Protein AF-A0A526Q8B1-F1 (afdb_monomer_lite)

Secondary structure (DSSP, 8-state):
-HHHHHHH-TTS--EEEEE--TTHHHHHHHHHHTT-SEEEEEPTT---SS--HHHHHHS---HHHHHHHHHHHHHHTT-GGGSEEEEESS--SHHHHHHHHHTT-SEE---HHHHHHTT------GGGT--TTSSS---HHHHTT----HHHHHHHHHHHHHH-

Structure (mmCIF, N/CA/C/O backbone):
data_AF-A0A526Q8B1-F1
#
_entry.id   AF-A0A526Q8B1-F1
#
loop_
_atom_site.group_PDB
_atom_site.id
_atom_site.type_symbol
_atom_site.label_atom_id
_atom_site.label_alt_id
_atom_site.label_comp_id
_atom_site.label_asym_id
_atom_site.label_entity_id
_atom_site.label_seq_id
_atom_site.pdbx_PDB_ins_code
_atom_site.Cartn_x
_atom_site.Cartn_y
_atom_site.Cartn_z
_atom_site.occupancy
_atom_site.B_iso_or_equiv
_atom_site.auth_seq_id
_atom_site.auth_comp_id
_atom_site.auth_asym_id
_atom_site.auth_atom_id
_atom_site.pdbx_PDB_model_num
ATOM 1 N N . LEU A 1 1 ? -9.417 17.539 5.052 1.00 97.44 1 LEU A N 1
ATOM 2 C CA . LEU A 1 1 ? -9.109 16.576 3.973 1.00 97.44 1 LEU A CA 1
ATOM 3 C C . LEU A 1 1 ? -10.071 15.392 3.909 1.00 97.44 1 LEU A C 1
ATOM 5 O O . LEU A 1 1 ? -10.797 15.334 2.934 1.00 97.44 1 LEU A O 1
ATOM 9 N N . ILE A 1 2 ? -10.121 14.466 4.886 1.00 98.38 2 ILE A N 1
ATOM 10 C CA . ILE A 1 2 ? -11.046 13.299 4.819 1.00 98.38 2 ILE A CA 1
ATOM 11 C C . ILE A 1 2 ? -12.494 13.754 4.586 1.00 98.38 2 ILE A C 1
ATOM 13 O O . ILE A 1 2 ? -13.167 13.253 3.692 1.00 98.38 2 ILE A O 1
ATOM 17 N N . TYR A 1 3 ? -12.942 14.756 5.347 1.00 98.38 3 TYR A N 1
ATOM 18 C CA . TYR A 1 3 ? -14.245 15.387 5.147 1.00 98.38 3 TYR A CA 1
ATOM 19 C C . TYR A 1 3 ? -14.421 15.901 3.711 1.00 98.38 3 TYR A C 1
ATOM 21 O O . TYR A 1 3 ? -15.402 15.566 3.059 1.00 98.38 3 TYR A O 1
ATOM 29 N N . ASP A 1 4 ? -13.457 16.662 3.196 1.00 98.62 4 ASP A N 1
ATOM 30 C CA . ASP A 1 4 ? -13.523 17.261 1.858 1.00 98.62 4 ASP A CA 1
ATOM 31 C C . ASP A 1 4 ? -13.627 16.190 0.763 1.00 98.62 4 ASP A C 1
ATOM 33 O O . ASP A 1 4 ? -14.481 16.292 -0.114 1.00 98.62 4 ASP A O 1
ATOM 37 N N . LEU A 1 5 ? -12.826 15.120 0.855 1.00 98.56 5 LEU A N 1
ATOM 38 C CA . LEU A 1 5 ? -12.859 13.995 -0.087 1.00 98.56 5 LEU A CA 1
ATOM 39 C C . LEU A 1 5 ? -14.234 13.320 -0.108 1.00 98.56 5 LEU A C 1
ATOM 41 O O . LEU A 1 5 ? -14.779 13.086 -1.184 1.00 98.56 5 LEU A O 1
ATOM 45 N N . LYS A 1 6 ? -14.829 13.091 1.068 1.00 98.12 6 LYS A N 1
ATOM 46 C CA . LYS A 1 6 ? -16.170 12.499 1.184 1.00 98.12 6 LYS A CA 1
ATOM 47 C C . LYS A 1 6 ? -17.288 13.427 0.713 1.00 98.12 6 LYS A C 1
ATOM 49 O O . LYS A 1 6 ? -18.331 12.948 0.289 1.00 98.12 6 LYS A O 1
ATOM 54 N N . ASN A 1 7 ? -17.091 14.744 0.764 1.00 98.12 7 ASN A N 1
ATOM 55 C CA . ASN A 1 7 ? -18.054 15.691 0.195 1.00 98.12 7 ASN A CA 1
ATOM 56 C C . ASN A 1 7 ? -17.970 15.741 -1.334 1.00 98.12 7 ASN A C 1
ATOM 58 O O . ASN A 1 7 ? -18.995 15.882 -1.994 1.00 98.12 7 ASN A O 1
ATOM 62 N N . VAL A 1 8 ? -16.766 15.613 -1.897 1.00 98.44 8 VAL A N 1
ATOM 63 C CA . VAL A 1 8 ? -16.569 15.573 -3.353 1.00 98.44 8 VAL A CA 1
ATOM 64 C C . VAL A 1 8 ? -17.052 14.247 -3.941 1.00 98.44 8 VAL A C 1
ATOM 66 O O . VAL A 1 8 ? -17.678 14.243 -4.998 1.00 98.44 8 VAL A O 1
ATOM 69 N N . ASN A 1 9 ? -16.781 13.127 -3.267 1.00 98.44 9 ASN A N 1
ATOM 70 C CA . ASN A 1 9 ? -17.232 11.806 -3.689 1.00 98.44 9 ASN A CA 1
ATOM 71 C C . ASN A 1 9 ? -17.777 10.998 -2.496 1.00 98.44 9 ASN A C 1
ATOM 73 O O . ASN A 1 9 ? -17.014 10.295 -1.832 1.00 98.44 9 ASN A O 1
ATOM 77 N N . PRO A 1 10 ? -19.097 11.055 -2.242 1.00 97.25 10 PRO A N 1
ATOM 78 C CA . PRO A 1 10 ? -19.720 10.361 -1.112 1.00 97.25 10 PRO A CA 1
ATOM 79 C C . PRO A 1 10 ? -19.703 8.832 -1.199 1.00 97.25 10 PRO A C 1
ATOM 81 O O . PRO A 1 10 ? -19.937 8.174 -0.191 1.00 97.25 10 PRO A O 1
ATOM 84 N N . ALA A 1 11 ? -19.476 8.267 -2.388 1.00 98.19 11 ALA A N 1
ATOM 85 C CA . ALA A 1 11 ? -19.453 6.821 -2.603 1.00 98.19 11 ALA A CA 1
ATOM 86 C C . ALA A 1 11 ? -18.050 6.210 -2.445 1.00 98.19 11 ALA A C 1
ATOM 88 O O . ALA A 1 11 ? -17.919 4.992 -2.505 1.00 98.19 11 ALA A O 1
ATOM 89 N N . ALA A 1 12 ? -17.007 7.035 -2.304 1.00 98.00 12 ALA A N 1
ATOM 90 C CA . ALA A 1 12 ? -15.634 6.563 -2.190 1.00 98.00 12 ALA A CA 1
ATOM 91 C C . ALA A 1 12 ? -15.203 6.385 -0.733 1.00 98.00 12 ALA A C 1
ATOM 93 O O . ALA A 1 12 ? -15.378 7.284 0.096 1.00 98.00 12 ALA A O 1
ATOM 94 N N . ASP A 1 13 ? -14.529 5.268 -0.477 1.00 97.62 13 ASP A N 1
ATOM 95 C CA . ASP A 1 13 ? -13.781 5.057 0.754 1.00 97.62 13 ASP A CA 1
ATOM 96 C C . ASP A 1 13 ? -12.517 5.923 0.780 1.00 97.62 13 ASP A C 1
ATOM 98 O O . ASP A 1 13 ? -11.840 6.131 -0.234 1.00 97.62 13 ASP A O 1
ATOM 102 N N . VAL A 1 14 ? -12.169 6.420 1.966 1.00 98.50 14 VAL A N 1
ATOM 103 C CA . VAL A 1 14 ? -10.944 7.189 2.191 1.00 98.50 14 VAL A CA 1
ATOM 104 C C . VAL A 1 14 ? -9.942 6.343 2.966 1.00 98.50 14 VAL A C 1
ATOM 106 O O . VAL A 1 14 ? -10.094 6.118 4.169 1.00 98.50 14 VAL A O 1
ATOM 109 N N . SER A 1 15 ? -8.884 5.930 2.266 1.00 98.44 15 SER A N 1
ATOM 110 C CA . SER A 1 15 ? -7.719 5.267 2.852 1.00 98.44 15 SER A CA 1
ATOM 111 C C . SER A 1 15 ? -6.667 6.277 3.309 1.00 98.44 15 SER A C 1
ATOM 113 O O . SER A 1 15 ? -6.337 7.223 2.588 1.00 98.44 15 SER A O 1
ATOM 115 N N . VAL A 1 16 ? -6.099 6.052 4.493 1.00 98.81 16 VAL A N 1
ATOM 116 C CA . VAL A 1 16 ? -4.909 6.761 4.971 1.00 98.81 16 VAL A CA 1
ATOM 117 C C . VAL A 1 16 ? -3.744 5.783 5.042 1.00 98.81 16 VAL A C 1
ATOM 119 O O . VAL A 1 16 ? -3.756 4.830 5.820 1.00 98.81 16 VAL A O 1
ATOM 122 N N . LYS A 1 17 ? -2.715 6.043 4.234 1.00 98.75 17 LYS A N 1
ATOM 123 C CA . LYS A 1 17 ? -1.486 5.253 4.206 1.00 98.75 17 LYS A CA 1
ATOM 124 C C . LYS A 1 17 ? -0.479 5.798 5.212 1.00 98.75 17 LYS A C 1
ATOM 126 O O . LYS A 1 17 ? -0.036 6.939 5.089 1.00 98.75 17 LYS A O 1
ATOM 131 N N . LEU A 1 18 ? -0.121 4.974 6.186 1.00 98.69 18 LEU A N 1
ATOM 132 C CA . LEU A 1 18 ? 0.883 5.242 7.208 1.00 98.69 18 LEU A CA 1
ATOM 133 C C . LEU A 1 18 ? 2.077 4.308 7.003 1.00 98.69 18 LEU A C 1
ATOM 135 O O . LEU A 1 18 ? 1.938 3.204 6.479 1.00 98.69 18 LEU A O 1
ATOM 139 N N . VAL A 1 19 ? 3.257 4.743 7.430 1.00 98.50 19 VAL A N 1
ATOM 140 C CA . VAL A 1 19 ? 4.444 3.884 7.488 1.00 98.50 19 VAL A CA 1
ATOM 141 C C . VAL A 1 19 ? 4.555 3.324 8.900 1.00 98.50 19 VAL A C 1
ATOM 143 O O . VAL A 1 19 ? 4.292 4.027 9.873 1.00 98.50 19 VAL A O 1
ATOM 146 N N . SER A 1 20 ? 4.919 2.050 9.000 1.00 98.38 20 SER A N 1
ATOM 147 C CA . SER A 1 20 ? 5.193 1.376 10.259 1.00 98.38 20 SER A CA 1
ATOM 148 C C . SER A 1 20 ? 6.342 2.070 10.987 1.00 98.38 20 SER A C 1
ATOM 150 O O . SER A 1 20 ? 7.449 2.197 10.459 1.00 98.38 20 SER A O 1
ATOM 152 N N . GLU A 1 21 ? 6.063 2.506 12.208 1.00 97.56 21 GLU A N 1
ATOM 153 C CA . GLU A 1 21 ? 7.007 3.065 13.168 1.00 97.56 21 GLU A CA 1
ATOM 154 C C . GLU A 1 21 ? 6.384 2.950 14.565 1.00 97.56 21 GLU A C 1
ATOM 156 O O . GLU A 1 21 ? 5.163 2.836 14.697 1.00 97.56 21 GLU A O 1
ATOM 161 N N . VAL A 1 22 ? 7.210 2.974 15.610 1.00 97.00 22 VAL A N 1
ATOM 162 C CA . VAL A 1 22 ? 6.730 2.979 16.997 1.00 97.00 22 VAL A CA 1
ATOM 163 C C . VAL A 1 22 ? 5.752 4.136 17.211 1.00 97.00 22 VAL A C 1
ATOM 165 O O . VAL A 1 22 ? 6.072 5.292 16.935 1.00 97.00 22 VAL A O 1
ATOM 168 N N . GLY A 1 23 ? 4.564 3.831 17.733 1.00 97.81 23 GLY A N 1
ATOM 169 C CA . GLY A 1 23 ? 3.515 4.820 17.991 1.00 97.81 23 GLY A CA 1
ATOM 170 C C . GLY A 1 23 ? 2.513 4.988 16.845 1.00 97.81 23 GLY A C 1
ATOM 171 O O . GLY A 1 23 ? 1.545 5.746 16.993 1.00 97.81 23 GLY A O 1
ATOM 172 N N . VAL A 1 24 ? 2.684 4.272 15.725 1.00 98.69 24 VAL A N 1
ATOM 173 C CA . VAL A 1 24 ? 1.737 4.296 14.599 1.00 98.69 24 VAL A CA 1
ATOM 174 C C . VAL A 1 24 ? 0.322 3.893 15.023 1.00 98.69 24 VAL A C 1
ATOM 176 O O . VAL A 1 24 ? -0.644 4.453 14.506 1.00 98.69 24 VAL A O 1
ATOM 179 N N . GLY A 1 25 ? 0.163 3.019 16.023 1.00 98.56 25 GLY A N 1
ATOM 180 C CA . GLY A 1 25 ? -1.155 2.620 16.516 1.00 98.56 25 GLY A CA 1
ATOM 181 C C . GLY A 1 25 ? -1.919 3.778 17.161 1.00 98.56 25 GLY A C 1
ATOM 182 O O . GLY A 1 25 ? -3.130 3.920 16.965 1.00 98.56 25 GLY A O 1
ATOM 183 N N . THR A 1 26 ? -1.212 4.672 17.859 1.00 98.69 26 THR A N 1
ATOM 184 C CA . THR A 1 26 ? -1.810 5.892 18.432 1.00 98.69 26 THR A CA 1
ATOM 185 C C . THR A 1 26 ? -2.297 6.827 17.329 1.00 98.69 26 THR A C 1
ATOM 187 O O . THR A 1 26 ? -3.413 7.353 17.398 1.00 98.69 26 THR A O 1
ATOM 190 N N . VAL A 1 27 ? -1.492 6.995 16.276 1.00 98.75 27 VAL A N 1
ATOM 191 C CA . VAL A 1 27 ? -1.871 7.781 15.094 1.00 98.75 27 VAL A CA 1
ATOM 192 C C . VAL A 1 27 ? -3.086 7.155 14.406 1.00 98.75 27 VAL A C 1
ATOM 194 O O . VAL A 1 27 ? -4.055 7.860 14.120 1.00 98.75 27 VAL A O 1
ATOM 197 N N . ALA A 1 28 ? -3.093 5.834 14.219 1.00 98.75 28 ALA A N 1
ATOM 198 C CA . ALA A 1 28 ? -4.189 5.100 13.596 1.00 98.75 28 ALA A CA 1
ATOM 199 C C . ALA A 1 28 ? -5.515 5.247 14.363 1.00 98.75 28 ALA A C 1
ATOM 201 O O . ALA A 1 28 ? -6.569 5.418 13.749 1.00 98.75 28 ALA A O 1
ATOM 202 N N . ALA A 1 29 ? -5.486 5.278 15.699 1.00 98.75 29 ALA A N 1
ATOM 203 C CA . ALA A 1 29 ? -6.678 5.571 16.496 1.00 98.75 29 ALA A CA 1
ATOM 204 C C . ALA A 1 29 ? -7.234 6.981 16.218 1.00 98.75 29 ALA A C 1
ATOM 206 O O . ALA A 1 29 ? -8.452 7.168 16.149 1.00 98.75 29 ALA A O 1
ATOM 207 N N . GLY A 1 30 ? -6.361 7.974 16.025 1.00 98.75 30 GLY A N 1
ATOM 208 C CA . GLY A 1 30 ? -6.751 9.317 15.585 1.00 98.75 30 GLY A CA 1
ATOM 209 C C . GLY A 1 30 ? -7.360 9.316 14.181 1.00 98.75 30 GLY A C 1
ATOM 210 O O . GLY A 1 30 ? -8.421 9.904 13.969 1.00 98.75 30 GLY A O 1
ATOM 211 N N . VAL A 1 31 ? -6.741 8.592 13.248 1.00 98.75 31 VAL A N 1
ATOM 212 C CA . VAL A 1 31 ? -7.227 8.422 11.869 1.00 98.75 31 VAL A CA 1
ATOM 213 C C . VAL A 1 31 ? -8.623 7.789 11.835 1.00 98.75 31 VAL A C 1
ATOM 215 O O . VAL A 1 31 ? -9.519 8.314 11.173 1.00 98.75 31 VAL A O 1
ATOM 218 N N . ALA A 1 32 ? -8.857 6.731 12.615 1.00 98.62 32 ALA A N 1
ATOM 219 C CA . ALA A 1 32 ? -10.172 6.099 12.725 1.00 98.62 32 ALA A CA 1
ATOM 220 C C . ALA A 1 32 ? -11.233 7.063 13.299 1.00 98.62 32 ALA A C 1
ATOM 222 O O . ALA A 1 32 ? -12.362 7.129 12.809 1.00 98.62 32 ALA A O 1
ATOM 223 N N . LYS A 1 33 ? -10.881 7.877 14.307 1.00 98.62 33 LYS A N 1
ATOM 224 C CA . LYS A 1 33 ? -11.778 8.923 14.845 1.00 98.62 33 LYS A CA 1
ATOM 225 C C . LYS A 1 33 ? -12.074 10.024 13.822 1.00 98.62 33 LYS A C 1
ATOM 227 O O . LYS A 1 33 ? -13.173 10.575 13.832 1.00 98.62 33 LYS A O 1
ATOM 232 N N . ALA A 1 34 ? -11.133 10.303 12.922 1.00 98.50 34 ALA A N 1
ATOM 233 C CA . ALA A 1 34 ? -11.295 11.245 11.816 1.00 98.50 34 ALA A CA 1
ATOM 234 C C . ALA A 1 34 ? -12.154 10.703 10.654 1.00 98.50 34 ALA A C 1
ATOM 236 O O . ALA A 1 34 ? -12.336 11.407 9.661 1.00 98.50 34 ALA A O 1
ATOM 237 N N . ARG A 1 35 ? -12.736 9.500 10.803 1.00 97.44 35 ARG A N 1
ATOM 238 C CA . ARG A 1 35 ? -13.644 8.844 9.845 1.00 97.44 35 ARG A CA 1
ATOM 239 C C . ARG A 1 35 ? -12.988 8.447 8.521 1.00 97.44 35 ARG A C 1
ATOM 241 O O . ARG A 1 35 ? -13.648 8.510 7.482 1.00 97.44 35 ARG A O 1
ATOM 248 N N . ALA A 1 36 ? -11.716 8.052 8.554 1.00 98.31 36 ALA A N 1
ATOM 249 C CA . ALA A 1 36 ? -11.179 7.204 7.491 1.00 98.31 36 ALA A CA 1
ATOM 250 C C . ALA A 1 36 ? -11.936 5.867 7.485 1.00 98.31 36 ALA A C 1
ATOM 252 O O . ALA A 1 36 ? -12.336 5.400 8.550 1.00 98.31 36 ALA A O 1
ATOM 253 N N . ASP A 1 37 ? -12.122 5.279 6.309 1.00 98.19 37 ASP A N 1
ATOM 254 C CA . ASP A 1 37 ? -12.765 3.962 6.149 1.00 98.19 37 ASP A CA 1
ATOM 255 C C . ASP A 1 37 ? -11.722 2.842 6.170 1.00 98.19 37 ASP A C 1
ATOM 257 O O . ASP A 1 37 ? -12.009 1.690 6.486 1.00 98.19 37 ASP A O 1
ATOM 261 N N . HIS A 1 38 ? -10.478 3.204 5.859 1.00 98.25 38 HIS A N 1
ATOM 262 C CA . HIS A 1 38 ? -9.403 2.267 5.626 1.00 98.25 38 HIS A CA 1
ATOM 263 C C . HIS A 1 38 ? -8.056 2.844 6.090 1.00 98.25 38 HIS A C 1
ATOM 265 O O . HIS A 1 38 ? -7.786 4.043 5.952 1.00 98.25 38 HIS A O 1
ATOM 271 N N . ILE A 1 39 ? -7.191 1.994 6.640 1.00 98.81 39 ILE A N 1
ATOM 272 C CA . ILE A 1 39 ? -5.828 2.349 7.046 1.00 98.81 39 ILE A CA 1
ATOM 273 C C . ILE A 1 39 ? -4.861 1.354 6.410 1.00 98.81 39 ILE A C 1
ATOM 275 O O . ILE A 1 39 ? -4.998 0.153 6.613 1.00 98.81 39 ILE A O 1
ATOM 279 N N . THR A 1 40 ? -3.857 1.845 5.684 1.00 98.75 40 THR A N 1
ATOM 280 C CA . THR A 1 40 ? -2.747 1.006 5.206 1.00 98.75 40 THR A CA 1
ATOM 281 C C . THR A 1 40 ? -1.541 1.204 6.115 1.00 98.75 40 THR A C 1
ATOM 283 O O . THR A 1 40 ? -1.113 2.343 6.302 1.00 98.75 40 THR A O 1
ATOM 286 N N . ILE A 1 41 ? -0.959 0.120 6.627 1.00 98.81 41 ILE A N 1
ATOM 287 C CA . ILE A 1 41 ? 0.338 0.132 7.311 1.00 98.81 41 ILE A CA 1
ATOM 288 C C . ILE A 1 41 ? 1.410 -0.417 6.370 1.00 98.81 41 ILE A C 1
ATOM 290 O O . ILE A 1 41 ? 1.365 -1.579 5.973 1.00 98.81 41 ILE A O 1
ATOM 294 N N . SER A 1 42 ? 2.383 0.424 6.029 1.00 98.69 42 SER A N 1
ATOM 295 C CA . SER A 1 42 ? 3.485 0.079 5.131 1.00 98.69 42 SER A CA 1
ATOM 296 C C . SER A 1 42 ? 4.773 -0.235 5.869 1.00 98.69 42 SER A C 1
ATOM 298 O O . SER A 1 42 ? 5.240 0.568 6.676 1.00 98.69 42 SER A O 1
ATOM 300 N N . GLY A 1 43 ? 5.398 -1.358 5.536 1.00 98.31 43 GLY A N 1
ATOM 301 C CA . GLY A 1 43 ? 6.744 -1.696 5.993 1.00 98.31 43 GLY A CA 1
ATOM 302 C C . GLY A 1 43 ? 7.836 -0.835 5.354 1.00 98.31 43 GLY A C 1
ATOM 303 O O . GLY A 1 43 ? 7.663 -0.257 4.276 1.00 98.31 43 GLY A O 1
ATOM 304 N N . TYR A 1 44 ? 9.002 -0.790 6.002 1.00 96.62 44 TYR A N 1
ATOM 305 C CA . TYR A 1 44 ? 10.204 -0.118 5.476 1.00 96.62 44 TYR A CA 1
ATOM 306 C C . TYR A 1 44 ? 10.740 -0.724 4.166 1.00 96.62 44 TYR A C 1
ATOM 308 O O . TYR A 1 44 ? 11.540 -0.108 3.463 1.00 96.62 44 TYR A O 1
ATOM 316 N N . ASP A 1 45 ? 10.328 -1.944 3.834 1.00 92.56 45 ASP A N 1
ATOM 317 C CA . ASP A 1 45 ? 10.793 -2.732 2.696 1.00 92.56 45 ASP A CA 1
ATOM 318 C C . ASP A 1 45 ? 9.944 -2.536 1.424 1.00 92.56 45 ASP A C 1
ATOM 320 O O . ASP A 1 45 ? 10.070 -3.280 0.441 1.00 92.56 45 ASP A O 1
ATOM 324 N N . GLY A 1 46 ? 9.106 -1.494 1.413 1.00 92.56 46 GLY A N 1
ATOM 325 C CA . GLY A 1 46 ? 8.379 -1.023 0.240 1.00 92.56 46 GLY A CA 1
ATOM 326 C C . GLY A 1 46 ? 9.284 -0.647 -0.945 1.00 92.56 46 GLY A C 1
ATOM 327 O O . GLY A 1 46 ? 10.448 -0.263 -0.811 1.00 92.56 46 GLY A O 1
ATOM 328 N N . GLY A 1 47 ? 8.736 -0.760 -2.157 1.00 94.50 47 GLY A N 1
ATOM 329 C CA . GLY A 1 47 ? 9.418 -0.347 -3.384 1.00 94.50 47 GLY A CA 1
ATOM 330 C C . GLY A 1 47 ? 9.339 1.164 -3.625 1.00 94.50 47 GLY A C 1
ATOM 331 O O . GLY A 1 47 ? 8.388 1.825 -3.225 1.00 94.50 47 GLY A O 1
ATOM 332 N N . THR A 1 48 ? 10.314 1.713 -4.350 1.00 97.06 48 THR A N 1
ATOM 333 C CA . THR A 1 48 ? 10.259 3.087 -4.875 1.00 97.06 48 THR A CA 1
ATOM 334 C C . THR A 1 48 ? 10.980 3.188 -6.214 1.00 97.06 48 THR A C 1
ATOM 336 O O . THR A 1 48 ? 11.959 2.481 -6.470 1.00 97.06 48 THR A O 1
ATOM 339 N N . GLY A 1 49 ? 10.505 4.084 -7.079 1.00 97.31 49 GLY A N 1
ATOM 340 C CA . GLY A 1 49 ? 11.198 4.441 -8.315 1.00 97.31 49 GLY A CA 1
ATOM 341 C C . GLY A 1 49 ? 12.434 5.311 -8.067 1.00 97.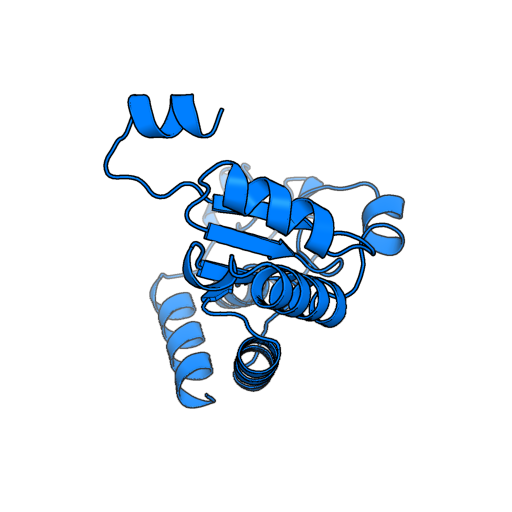31 49 GLY A C 1
ATOM 342 O O . GLY A 1 49 ? 13.423 5.173 -8.785 1.00 97.31 49 GLY A O 1
ATOM 343 N N . ALA A 1 50 ? 12.395 6.167 -7.041 1.00 97.50 50 ALA A N 1
ATOM 344 C CA . ALA A 1 50 ? 13.456 7.104 -6.689 1.00 97.50 50 ALA A CA 1
ATOM 345 C C . ALA A 1 50 ? 13.356 7.488 -5.205 1.00 97.50 50 ALA A C 1
ATOM 347 O O . ALA A 1 50 ? 12.303 7.909 -4.737 1.00 97.50 50 ALA A O 1
ATOM 348 N N . SER A 1 51 ? 14.452 7.353 -4.465 1.00 96.56 51 SER A N 1
ATOM 349 C CA . SER A 1 51 ? 14.554 7.783 -3.068 1.00 96.56 51 SER A CA 1
ATOM 350 C C . SER A 1 51 ? 16.026 7.943 -2.696 1.00 96.56 51 SER A C 1
ATOM 352 O O . SER A 1 51 ? 16.859 7.204 -3.235 1.00 96.56 51 SER A O 1
ATOM 354 N N . PRO A 1 52 ? 16.370 8.839 -1.755 1.00 96.94 52 PRO A N 1
ATOM 355 C CA . PRO A 1 52 ? 17.673 8.816 -1.111 1.00 96.94 52 PRO A CA 1
ATOM 356 C C . PRO A 1 52 ? 17.980 7.427 -0.545 1.00 96.94 52 PRO A C 1
ATOM 358 O O . PRO A 1 52 ? 17.110 6.763 0.031 1.00 96.94 52 PRO A O 1
ATOM 361 N N . LEU A 1 53 ? 19.234 6.995 -0.696 1.00 95.44 53 LEU A N 1
ATOM 362 C CA . LEU A 1 53 ? 19.685 5.699 -0.188 1.00 95.44 53 LEU A CA 1
ATOM 363 C C . LEU A 1 53 ? 19.586 5.627 1.339 1.00 95.44 53 LEU A C 1
ATOM 365 O O . LEU A 1 53 ? 19.285 4.570 1.879 1.00 95.44 53 LEU A O 1
ATOM 369 N N . THR A 1 54 ? 19.796 6.751 2.023 1.00 96.69 54 THR A N 1
ATOM 370 C CA . THR A 1 54 ? 19.679 6.843 3.480 1.00 96.69 54 THR A CA 1
ATOM 371 C C . THR A 1 54 ? 18.265 6.510 3.944 1.00 96.69 54 THR A C 1
ATOM 373 O O . THR A 1 54 ? 18.104 5.645 4.795 1.00 96.69 54 THR A O 1
ATOM 376 N N . SER A 1 55 ? 17.238 7.102 3.330 1.00 96.44 55 SER A N 1
ATOM 377 C CA . SER A 1 55 ? 15.837 6.794 3.643 1.00 96.44 55 SER A CA 1
ATOM 378 C C . SER A 1 55 ? 15.510 5.323 3.385 1.00 96.44 55 SER A C 1
ATOM 380 O O . SER A 1 55 ? 14.917 4.673 4.235 1.00 96.44 55 SER A O 1
ATOM 382 N N . LEU A 1 56 ? 15.983 4.763 2.265 1.00 93.31 56 LEU A N 1
ATOM 383 C CA . LEU A 1 56 ? 15.779 3.346 1.929 1.00 93.31 56 LEU A CA 1
ATOM 384 C C . LEU A 1 56 ? 16.410 2.363 2.921 1.00 93.31 56 LEU A C 1
ATOM 386 O O . LEU A 1 56 ? 16.030 1.195 2.947 1.00 93.31 56 LEU A O 1
ATOM 390 N N . LYS A 1 57 ? 17.444 2.788 3.646 1.00 94.19 57 LYS A N 1
ATOM 391 C CA . LYS A 1 57 ? 18.218 1.921 4.540 1.00 94.19 57 LYS A CA 1
ATOM 392 C C . LYS A 1 57 ? 17.940 2.169 6.015 1.00 94.19 57 LYS A C 1
ATOM 394 O O . LYS A 1 57 ? 18.271 1.301 6.818 1.00 94.19 57 LYS A O 1
ATOM 399 N N . HIS A 1 58 ? 17.382 3.327 6.365 1.00 95.88 58 HIS A N 1
ATOM 400 C CA . HIS A 1 58 ? 17.351 3.801 7.748 1.00 95.88 58 HIS A CA 1
ATOM 401 C C . HIS A 1 58 ? 16.021 4.431 8.181 1.00 95.88 58 HIS A C 1
ATOM 403 O O . HIS A 1 58 ? 15.940 4.878 9.320 1.00 95.88 58 HIS A O 1
ATOM 409 N N . ALA A 1 59 ? 15.002 4.501 7.319 1.00 96.62 59 ALA A N 1
ATOM 410 C CA . ALA A 1 59 ? 13.686 5.024 7.689 1.00 96.62 59 ALA A CA 1
ATOM 411 C C . ALA A 1 59 ? 12.615 3.926 7.665 1.00 96.62 59 ALA A C 1
ATOM 413 O O . ALA A 1 59 ? 12.596 3.092 6.760 1.00 96.62 59 ALA A O 1
ATOM 414 N N . GLY A 1 60 ? 11.697 3.984 8.632 1.00 96.31 60 GLY A N 1
ATOM 415 C CA . GLY A 1 60 ? 10.605 3.026 8.798 1.00 96.31 60 GLY A CA 1
ATOM 416 C C . GLY A 1 60 ? 10.982 1.791 9.619 1.00 96.31 60 GLY A C 1
ATOM 417 O O . GLY A 1 60 ? 12.147 1.530 9.914 1.00 96.31 60 GLY A O 1
ATOM 418 N N . SER A 1 61 ? 9.958 1.029 9.994 1.00 97.75 61 SER A N 1
ATOM 419 C CA . SER A 1 61 ? 10.046 -0.224 10.748 1.00 97.75 61 SER A CA 1
ATOM 420 C C . SER A 1 61 ? 9.380 -1.383 9.990 1.00 97.75 61 SER A C 1
ATOM 422 O O . SER A 1 61 ? 8.620 -1.148 9.045 1.00 97.75 61 SER A O 1
ATOM 424 N N . PRO A 1 62 ? 9.675 -2.648 10.350 1.00 98.25 62 PRO A N 1
ATOM 425 C CA . PRO A 1 62 ? 8.963 -3.821 9.835 1.00 98.25 62 PRO A CA 1
ATOM 426 C C . PRO A 1 62 ? 7.444 -3.665 9.939 1.00 98.25 62 PRO A C 1
ATOM 428 O O . PRO A 1 62 ? 6.940 -3.144 10.940 1.00 98.25 62 PRO A O 1
ATOM 431 N N . TRP A 1 63 ? 6.706 -4.089 8.912 1.00 98.31 63 TRP A N 1
ATOM 432 C CA . TRP A 1 63 ? 5.248 -3.958 8.900 1.00 98.31 63 TRP A CA 1
ATOM 433 C C . TRP A 1 63 ? 4.596 -4.814 9.985 1.00 98.31 63 TRP A C 1
ATOM 435 O O . TRP A 1 63 ? 3.570 -4.411 10.516 1.00 98.31 63 TRP A O 1
ATOM 445 N N . GLU A 1 64 ? 5.208 -5.933 10.378 1.00 98.62 64 GLU A N 1
ATOM 446 C CA . GLU A 1 64 ? 4.699 -6.849 11.399 1.00 98.62 64 GLU A CA 1
ATOM 447 C C . GLU A 1 64 ? 4.473 -6.125 12.731 1.00 98.62 64 GLU A C 1
ATOM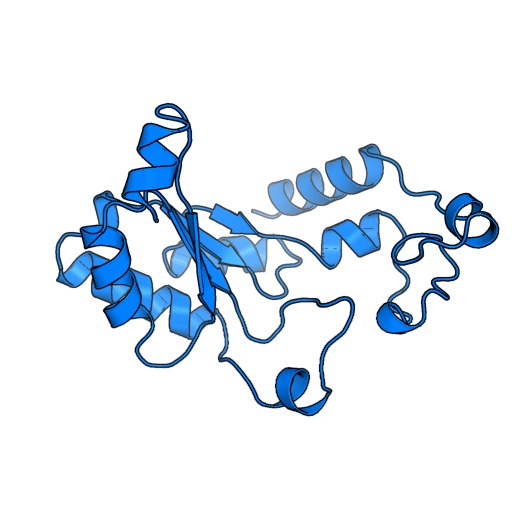 449 O O . GLU A 1 64 ? 3.448 -6.316 13.383 1.00 98.62 64 GLU A O 1
ATOM 454 N N . MET A 1 65 ? 5.409 -5.246 13.110 1.00 98.31 65 MET A N 1
ATOM 455 C CA . MET A 1 65 ? 5.319 -4.473 14.350 1.00 98.31 65 MET A CA 1
ATOM 456 C C . MET A 1 65 ? 4.240 -3.395 14.260 1.00 98.31 65 MET A C 1
ATOM 458 O O . MET A 1 65 ? 3.373 -3.326 15.128 1.00 98.31 65 MET A O 1
ATOM 462 N N . GLY A 1 66 ? 4.255 -2.580 13.202 1.00 98.62 66 GLY A N 1
ATOM 463 C CA . GLY A 1 66 ? 3.284 -1.495 13.042 1.00 98.62 66 GLY A CA 1
ATOM 464 C C . GLY A 1 66 ? 1.855 -1.995 12.835 1.00 98.62 66 GLY A C 1
ATOM 465 O O . GLY A 1 66 ? 0.913 -1.386 13.347 1.00 98.62 66 GLY A O 1
ATOM 466 N N . LEU A 1 67 ? 1.684 -3.113 12.123 1.00 98.81 67 LEU A N 1
ATOM 467 C CA . LEU A 1 67 ? 0.391 -3.755 11.903 1.00 98.81 67 LEU A CA 1
ATOM 468 C C . LEU A 1 67 ? -0.179 -4.270 13.225 1.00 98.81 67 LEU A C 1
ATOM 470 O O . LEU A 1 67 ? -1.307 -3.920 13.573 1.00 98.81 67 LEU A O 1
ATOM 474 N N . ALA A 1 68 ? 0.615 -5.033 13.983 1.00 98.69 68 ALA A N 1
ATOM 475 C CA . ALA A 1 68 ? 0.197 -5.562 15.276 1.00 98.69 68 ALA A CA 1
ATOM 476 C C . ALA A 1 68 ? -0.109 -4.439 16.280 1.00 98.69 68 ALA A C 1
ATOM 478 O O . ALA A 1 68 ? -1.154 -4.474 16.931 1.00 98.69 68 ALA A O 1
ATOM 479 N N . GLU A 1 69 ? 0.747 -3.413 16.370 1.00 98.75 69 GLU A N 1
ATOM 480 C CA . GLU A 1 69 ? 0.522 -2.250 17.240 1.00 98.75 69 GLU A CA 1
ATOM 481 C C . GLU A 1 69 ? -0.780 -1.526 16.868 1.00 98.75 69 GLU A C 1
ATOM 483 O O . GLU A 1 69 ? -1.588 -1.184 17.738 1.00 98.75 69 GLU A O 1
ATOM 488 N N . THR A 1 70 ? -1.013 -1.327 15.567 1.00 98.81 70 THR A N 1
ATOM 489 C CA . THR A 1 70 ? -2.229 -0.684 15.059 1.00 98.81 70 THR A CA 1
ATOM 490 C C . THR A 1 70 ? -3.467 -1.502 15.385 1.00 98.81 70 THR A C 1
ATOM 492 O O . THR A 1 70 ? -4.419 -0.960 15.950 1.00 98.81 70 THR A O 1
ATOM 495 N N . HIS A 1 71 ? -3.452 -2.803 15.087 1.00 98.81 71 HIS A N 1
ATOM 496 C CA . HIS A 1 71 ? -4.555 -3.702 15.403 1.00 98.81 71 HIS A CA 1
ATOM 497 C C . HIS A 1 71 ? -4.885 -3.658 16.902 1.00 98.81 71 HIS A C 1
ATOM 499 O O . HIS A 1 71 ? -6.022 -3.362 17.276 1.00 98.81 71 HIS A O 1
ATOM 505 N N . GLN A 1 72 ? -3.885 -3.874 17.762 1.00 98.75 72 GLN A N 1
ATOM 506 C CA . GLN A 1 72 ? -4.051 -3.875 19.217 1.00 98.75 72 GLN A CA 1
ATOM 507 C C . GLN A 1 72 ? -4.595 -2.538 19.724 1.00 98.75 72 GLN A C 1
ATOM 509 O O . GLN A 1 72 ? -5.562 -2.514 20.484 1.00 98.75 72 GLN A O 1
ATOM 514 N N . THR A 1 73 ? -4.034 -1.417 19.267 1.00 98.75 73 THR A N 1
ATOM 515 C CA . THR A 1 73 ? -4.472 -0.086 19.704 1.00 98.75 73 THR A CA 1
ATOM 5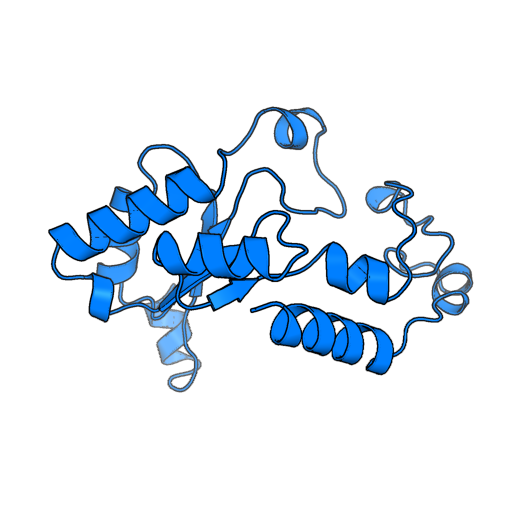16 C C . THR A 1 73 ? -5.912 0.197 19.285 1.00 98.75 73 THR A C 1
ATOM 518 O O . THR A 1 73 ? -6.704 0.699 20.088 1.00 98.75 73 THR A O 1
ATOM 521 N N . LEU A 1 74 ? -6.291 -0.152 18.053 1.00 98.75 74 LEU A N 1
ATOM 522 C CA . LEU A 1 74 ? -7.663 0.016 17.579 1.00 98.75 74 LEU A CA 1
ATOM 523 C C . LEU A 1 74 ? -8.650 -0.865 18.357 1.00 98.75 74 LEU A C 1
ATOM 525 O O . LEU A 1 74 ? -9.751 -0.401 18.662 1.00 98.75 74 LEU A O 1
ATOM 529 N N . VAL A 1 75 ? -8.274 -2.100 18.706 1.00 98.62 75 VAL A N 1
ATOM 530 C CA . VAL A 1 75 ? -9.100 -2.998 19.535 1.00 98.62 75 VAL A CA 1
ATOM 531 C C . VAL A 1 75 ? -9.268 -2.431 20.943 1.00 98.62 75 VAL A C 1
ATOM 533 O O . VAL A 1 75 ? -10.401 -2.272 21.396 1.00 98.62 75 VAL A O 1
ATOM 536 N N . LEU A 1 76 ? -8.172 -2.038 21.600 1.00 98.56 76 LEU A N 1
ATOM 537 C CA . LEU A 1 76 ? -8.183 -1.464 22.952 1.00 98.56 76 LEU A CA 1
ATOM 538 C C . LEU A 1 76 ? -9.065 -0.212 23.062 1.00 98.56 76 LEU A C 1
ATOM 540 O O . LEU A 1 76 ? -9.638 0.051 24.115 1.00 98.56 76 LEU A O 1
ATOM 544 N N . ASN A 1 77 ? -9.202 0.548 21.973 1.00 98.56 77 ASN A N 1
ATOM 545 C CA . ASN A 1 77 ? -10.023 1.759 21.926 1.00 98.56 77 ASN A CA 1
ATOM 546 C C . ASN A 1 77 ? -11.455 1.528 21.403 1.00 98.56 77 ASN A C 1
ATOM 548 O O . ASN A 1 77 ? -12.202 2.496 21.253 1.00 98.56 77 ASN A O 1
ATOM 552 N N . GLY A 1 78 ? -11.847 0.291 21.074 1.00 98.31 78 GLY A N 1
ATOM 553 C CA . GLY A 1 78 ? -13.160 0.005 20.479 1.00 98.31 78 GLY A CA 1
ATOM 554 C C . GLY A 1 78 ? -13.360 0.655 19.101 1.00 98.31 78 GLY A C 1
ATOM 555 O O . GLY A 1 78 ? -14.472 1.045 18.738 1.00 98.31 78 GLY A O 1
ATOM 556 N N . LEU A 1 79 ? -12.271 0.833 18.346 1.00 98.62 79 LEU A N 1
ATOM 557 C CA . LEU A 1 79 ? -12.252 1.479 17.029 1.00 98.62 79 LEU A CA 1
ATOM 558 C C . LEU A 1 79 ? -12.017 0.498 15.879 1.00 98.62 79 LEU A C 1
ATOM 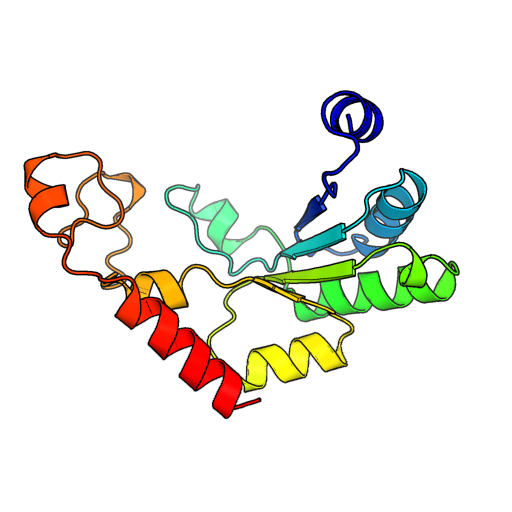560 O O . LEU A 1 79 ? -12.267 0.866 14.736 1.00 98.62 79 LEU A O 1
ATOM 564 N N . ARG A 1 80 ? -11.557 -0.731 16.150 1.00 98.31 80 ARG A N 1
ATOM 565 C CA . ARG A 1 80 ? -11.145 -1.685 15.104 1.00 98.31 80 ARG A CA 1
ATOM 566 C C . ARG A 1 80 ? -12.243 -2.014 14.094 1.00 98.31 80 ARG A C 1
ATOM 568 O O . ARG A 1 80 ? -11.938 -2.173 12.922 1.00 98.31 80 ARG A O 1
ATOM 575 N N . SER A 1 81 ? -13.502 -2.057 14.525 1.00 97.44 81 SER A N 1
ATOM 576 C CA . SER A 1 81 ? -14.652 -2.325 13.650 1.00 97.44 81 SER A CA 1
ATOM 577 C C . SER A 1 81 ? -15.018 -1.171 12.713 1.00 97.44 81 SER A C 1
ATOM 579 O O . SER A 1 81 ? -15.899 -1.330 11.876 1.00 97.44 81 SER A O 1
ATOM 581 N N . ARG A 1 82 ? -14.397 0.005 12.867 1.00 97.62 82 ARG A N 1
ATOM 582 C CA . ARG A 1 82 ? -14.706 1.197 12.063 1.00 97.62 82 ARG A CA 1
ATOM 583 C C . ARG A 1 82 ? -13.870 1.309 10.795 1.00 97.62 82 ARG A C 1
ATOM 585 O O . ARG A 1 82 ? -14.177 2.167 9.979 1.00 97.62 82 ARG A O 1
ATOM 592 N N . VAL A 1 83 ? -12.797 0.527 10.689 1.00 98.00 83 VAL A N 1
ATOM 593 C CA . VAL A 1 83 ? -11.818 0.636 9.608 1.00 98.00 83 VAL A CA 1
ATOM 594 C C . VAL A 1 83 ? -11.388 -0.743 9.131 1.00 98.00 83 VAL A C 1
ATOM 596 O O . VAL A 1 83 ? -11.176 -1.639 9.952 1.00 98.00 83 VAL A O 1
ATOM 599 N N . ALA A 1 84 ? -11.204 -0.879 7.823 1.00 98.56 84 ALA A N 1
ATOM 600 C CA . ALA A 1 84 ? -10.422 -1.967 7.252 1.00 98.56 84 ALA A CA 1
ATOM 601 C C . ALA A 1 84 ? -8.922 -1.662 7.409 1.00 98.56 84 ALA A C 1
ATOM 603 O O . ALA A 1 84 ? -8.493 -0.510 7.271 1.00 98.56 84 ALA A O 1
ATOM 604 N N . LEU A 1 85 ? -8.127 -2.678 7.742 1.00 98.62 85 LEU A N 1
ATOM 605 C CA . LEU A 1 85 ? -6.686 -2.549 7.943 1.00 98.62 85 LEU A CA 1
ATOM 606 C C . LEU A 1 85 ? -5.929 -3.304 6.848 1.00 98.62 85 LEU A C 1
ATOM 608 O O . LEU A 1 85 ? -5.943 -4.529 6.820 1.00 98.62 85 LEU A O 1
ATOM 612 N N . GLN A 1 86 ? -5.230 -2.591 5.973 1.00 98.75 86 GLN A N 1
ATOM 613 C CA . GLN A 1 86 ? -4.365 -3.187 4.958 1.00 98.75 86 GLN A CA 1
ATOM 614 C C . GLN A 1 86 ? -2.910 -3.159 5.392 1.00 98.75 86 GLN A C 1
ATOM 616 O O . GLN A 1 86 ? -2.455 -2.217 6.046 1.00 98.75 86 GLN A O 1
ATOM 621 N N . VAL A 1 87 ? -2.149 -4.148 4.937 1.00 98.75 87 VAL A N 1
ATOM 622 C CA . VAL A 1 87 ? -0.694 -4.154 5.058 1.00 98.75 87 VAL A CA 1
ATOM 623 C C . VAL A 1 87 ? -0.020 -4.242 3.695 1.00 98.75 87 VAL A C 1
ATOM 625 O O . VAL A 1 87 ? -0.462 -4.983 2.818 1.00 98.75 87 VAL A O 1
ATOM 628 N N . ASP A 1 88 ? 1.058 -3.485 3.505 1.00 98.56 88 ASP A N 1
ATOM 629 C CA . ASP A 1 88 ? 2.009 -3.694 2.414 1.00 98.56 88 ASP A CA 1
ATOM 630 C C . ASP A 1 88 ? 3.456 -3.569 2.925 1.00 98.56 88 ASP A C 1
ATOM 632 O O . ASP A 1 88 ? 3.703 -3.162 4.060 1.00 98.56 88 ASP A O 1
ATOM 636 N N . GLY A 1 89 ? 4.426 -3.950 2.094 1.00 95.81 89 GLY A N 1
ATOM 637 C CA . GLY A 1 89 ? 5.838 -3.999 2.491 1.00 95.81 89 GLY A CA 1
ATOM 638 C C . GLY A 1 89 ? 6.453 -5.345 2.151 1.00 95.81 89 GLY A C 1
ATOM 639 O O . GLY A 1 89 ? 6.465 -6.268 2.951 1.00 95.81 89 GLY A O 1
ATOM 640 N N . GLY A 1 90 ? 6.886 -5.495 0.899 1.00 95.19 90 GLY A N 1
ATOM 641 C CA . GLY A 1 90 ? 7.636 -6.679 0.487 1.00 95.19 90 GLY A CA 1
ATOM 642 C C . GLY A 1 90 ? 6.884 -8.016 0.494 1.00 95.19 90 GLY A C 1
ATOM 643 O O . GLY A 1 90 ? 7.558 -9.034 0.357 1.00 95.19 90 GLY A O 1
ATOM 644 N N . LEU A 1 91 ? 5.547 -8.039 0.576 1.00 97.81 91 LEU A N 1
ATOM 645 C CA . LEU A 1 91 ? 4.746 -9.265 0.452 1.00 97.81 91 LEU A CA 1
ATOM 646 C C . LEU A 1 91 ? 4.976 -9.933 -0.914 1.00 97.81 91 LEU A C 1
ATOM 648 O O . LEU A 1 91 ? 4.977 -9.265 -1.960 1.00 97.81 91 LEU A O 1
ATOM 652 N N . ARG A 1 92 ? 5.198 -11.252 -0.905 1.00 96.38 92 ARG A N 1
ATOM 653 C CA . ARG A 1 92 ? 5.512 -12.043 -2.111 1.00 96.38 92 ARG A CA 1
ATOM 654 C C . ARG A 1 92 ? 4.790 -13.387 -2.175 1.00 96.38 92 ARG A C 1
ATOM 656 O O . ARG A 1 92 ? 4.656 -13.903 -3.279 1.00 96.38 92 ARG A O 1
ATOM 663 N N . THR A 1 93 ? 4.384 -13.946 -1.038 1.00 98.12 93 THR A N 1
ATOM 664 C CA . THR A 1 93 ? 3.926 -15.342 -0.911 1.00 98.12 93 THR A CA 1
ATOM 665 C C . THR A 1 93 ? 2.583 -15.444 -0.190 1.00 98.12 93 THR A C 1
ATOM 667 O O . THR A 1 93 ? 2.188 -14.502 0.505 1.00 98.12 93 THR A O 1
ATOM 670 N N . GLY A 1 94 ? 1.905 -16.590 -0.310 1.00 98.31 94 GLY A N 1
ATOM 671 C CA . GLY A 1 94 ? 0.706 -16.883 0.486 1.00 98.31 94 GLY A CA 1
ATOM 672 C C . GLY A 1 94 ? 1.003 -16.912 1.988 1.00 98.31 94 GLY A C 1
ATOM 673 O O . GLY A 1 94 ? 0.243 -16.367 2.788 1.00 98.31 94 GLY A O 1
ATOM 674 N N . ARG A 1 95 ? 2.182 -17.408 2.391 1.00 98.38 95 ARG A N 1
ATOM 675 C CA . ARG A 1 95 ? 2.631 -17.322 3.792 1.00 98.38 95 ARG A CA 1
ATOM 676 C C . ARG A 1 95 ? 2.664 -15.887 4.330 1.00 98.38 95 ARG A C 1
ATOM 678 O O . ARG A 1 95 ? 2.266 -15.670 5.474 1.00 98.38 95 ARG A O 1
ATOM 685 N N . ASP A 1 96 ? 3.141 -14.920 3.545 1.00 98.31 96 ASP A N 1
ATOM 686 C CA . ASP A 1 96 ? 3.178 -13.512 3.974 1.00 98.31 96 ASP A CA 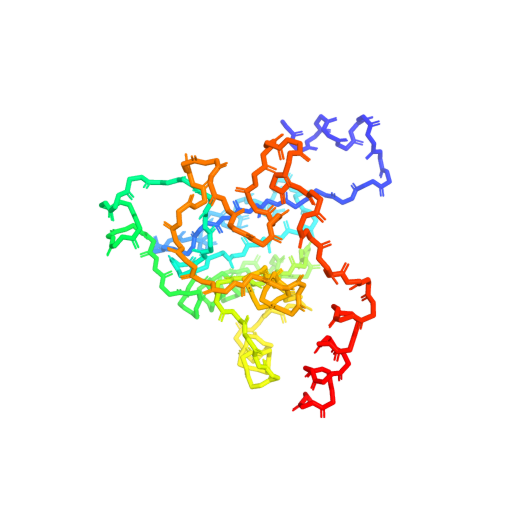1
ATOM 687 C C . ASP A 1 96 ? 1.759 -12.977 4.228 1.00 98.31 96 ASP A C 1
ATOM 689 O O . ASP A 1 96 ? 1.529 -12.273 5.213 1.00 98.31 96 ASP A O 1
ATOM 693 N N . VAL A 1 97 ? 0.802 -13.370 3.377 1.00 98.69 97 VAL A N 1
ATOM 694 C CA . VAL A 1 97 ? -0.625 -13.044 3.524 1.00 98.69 97 VAL A CA 1
ATOM 695 C C . VAL A 1 97 ? -1.177 -13.624 4.824 1.00 98.69 97 VAL A C 1
ATOM 697 O O . VAL A 1 97 ? -1.739 -12.885 5.629 1.00 98.69 97 VAL A O 1
ATOM 700 N N . ILE A 1 98 ? -0.959 -14.916 5.084 1.00 98.62 98 ILE A N 1
ATOM 701 C CA . ILE A 1 98 ? -1.439 -15.568 6.312 1.00 98.62 98 ILE A CA 1
ATOM 702 C C . ILE A 1 98 ? -0.854 -14.907 7.564 1.00 98.62 98 ILE A C 1
ATOM 704 O O . ILE A 1 98 ? -1.580 -14.666 8.528 1.00 98.62 98 ILE A O 1
ATOM 708 N N . ILE A 1 99 ? 0.436 -14.563 7.564 1.00 98.62 99 ILE A N 1
ATOM 709 C CA . ILE A 1 99 ? 1.049 -13.859 8.700 1.00 98.62 99 ILE A CA 1
ATOM 710 C C . ILE A 1 99 ? 0.404 -12.485 8.894 1.00 98.62 99 ILE A C 1
ATOM 712 O O . ILE A 1 99 ? 0.053 -12.141 10.021 1.00 98.62 99 ILE A O 1
ATOM 716 N N . GLY A 1 100 ? 0.203 -11.715 7.822 1.00 98.56 100 GLY A N 1
ATOM 717 C CA . GLY A 1 100 ? -0.492 -10.431 7.913 1.00 98.56 100 GLY A CA 1
ATOM 718 C C . GLY A 1 100 ? -1.921 -10.573 8.447 1.00 98.56 100 GLY A C 1
ATOM 719 O O . GLY A 1 100 ? -2.316 -9.807 9.326 1.00 98.56 100 GLY A O 1
ATOM 720 N N . ALA A 1 101 ? -2.665 -11.592 8.005 1.00 98.75 101 ALA A N 1
ATOM 721 C CA . ALA A 1 101 ? -4.009 -11.886 8.503 1.00 98.75 101 ALA A CA 1
ATOM 722 C C . ALA A 1 101 ? -4.000 -12.171 10.014 1.00 98.75 101 ALA A C 1
ATOM 724 O O . ALA A 1 101 ? -4.768 -11.576 10.770 1.00 98.75 101 ALA A O 1
ATOM 725 N N . LEU A 1 102 ? -3.078 -13.025 10.477 1.00 98.69 102 LEU A N 1
ATOM 726 C CA . LEU A 1 102 ? -2.918 -13.369 11.896 1.00 98.69 102 LEU A CA 1
ATOM 727 C C . LEU A 1 102 ? -2.509 -12.168 12.762 1.00 98.69 102 LEU A C 1
ATOM 729 O O . LEU A 1 102 ? -2.874 -12.104 13.935 1.00 98.69 102 LEU A O 1
ATOM 733 N N . LEU A 1 103 ? -1.769 -11.214 12.193 1.00 98.75 103 LEU A N 1
ATOM 734 C CA . LEU A 1 103 ? -1.399 -9.958 12.853 1.00 98.75 103 LEU A CA 1
ATOM 735 C C . LEU A 1 103 ? -2.494 -8.881 12.766 1.00 98.75 103 LEU A C 1
ATOM 737 O O . LEU A 1 103 ? -2.356 -7.818 13.375 1.00 98.75 103 LEU A O 1
ATOM 741 N N . GLY A 1 104 ? -3.598 -9.168 12.072 1.00 98.44 104 GLY A N 1
ATOM 742 C CA . GLY A 1 104 ? -4.824 -8.383 12.121 1.00 98.44 104 GLY A CA 1
ATOM 743 C C . GLY A 1 104 ? -5.132 -7.543 10.885 1.00 98.44 104 GLY A C 1
ATOM 744 O O . GLY A 1 104 ? -5.967 -6.639 11.010 1.00 98.44 104 GLY A O 1
ATOM 745 N N . ALA A 1 105 ? -4.481 -7.805 9.746 1.00 98.69 105 ALA A N 1
ATOM 746 C CA . ALA A 1 105 ? -4.835 -7.216 8.455 1.00 98.69 105 ALA A CA 1
ATOM 747 C C . ALA A 1 105 ? -6.099 -7.864 7.858 1.00 98.69 105 ALA A C 1
ATOM 749 O O . ALA A 1 105 ? -6.277 -9.078 7.932 1.00 98.69 105 ALA A O 1
ATOM 750 N N . ASP A 1 106 ? -6.937 -7.041 7.233 1.00 98.56 106 ASP A N 1
ATOM 751 C CA . ASP A 1 106 ? -8.085 -7.438 6.413 1.00 98.56 106 ASP A CA 1
ATOM 752 C C . ASP A 1 106 ? -7.708 -7.518 4.920 1.00 98.56 106 ASP A C 1
ATOM 754 O O . ASP A 1 106 ? -8.315 -8.272 4.163 1.00 98.56 106 ASP A O 1
ATOM 758 N N . GLU A 1 107 ? -6.697 -6.749 4.492 1.00 98.50 107 GLU A N 1
ATOM 759 C CA . GLU A 1 107 ? -6.285 -6.617 3.090 1.00 98.50 107 GLU A CA 1
ATOM 760 C C . GLU A 1 107 ? -4.756 -6.598 2.912 1.00 98.50 107 GLU A C 1
ATOM 762 O O . GLU A 1 107 ? -3.996 -6.241 3.818 1.00 98.50 107 GLU A O 1
ATOM 767 N N . PHE A 1 108 ? -4.290 -6.924 1.699 1.00 98.62 108 PHE A N 1
ATOM 768 C CA . PHE A 1 108 ? -2.870 -7.137 1.396 1.00 98.62 108 PHE A CA 1
ATOM 769 C C . PHE A 1 108 ? -2.452 -6.389 0.130 1.00 98.62 108 PHE A C 1
ATOM 771 O O . PHE A 1 108 ? -2.965 -6.633 -0.962 1.00 98.62 108 PHE A O 1
ATOM 778 N N . GLY A 1 109 ? -1.514 -5.457 0.269 1.00 98.12 109 GLY A N 1
ATOM 779 C CA . GLY A 1 109 ? -0.967 -4.682 -0.836 1.00 98.12 109 GLY A CA 1
ATOM 780 C C . GLY A 1 109 ? 0.289 -5.324 -1.422 1.00 98.12 109 GLY A C 1
ATOM 781 O O . GLY A 1 109 ? 1.265 -5.596 -0.722 1.00 98.12 109 GLY A O 1
ATOM 782 N N . PHE A 1 110 ? 0.296 -5.495 -2.743 1.00 98.19 110 PHE A N 1
ATOM 783 C CA . PHE A 1 110 ? 1.441 -5.997 -3.499 1.00 98.19 110 PHE A CA 1
ATOM 784 C C . PHE A 1 110 ? 1.885 -4.969 -4.537 1.00 98.19 110 PHE A C 1
ATOM 786 O O . PHE A 1 110 ? 1.073 -4.295 -5.165 1.00 98.19 110 PHE A O 1
ATOM 793 N N . SER A 1 111 ? 3.196 -4.866 -4.753 1.00 95.56 111 SER A N 1
ATOM 794 C CA . SER A 1 111 ? 3.753 -3.957 -5.761 1.00 95.56 111 SER A CA 1
ATOM 795 C C . SER A 1 111 ? 4.934 -4.588 -6.493 1.00 95.56 111 SER A C 1
ATOM 797 O O . SER A 1 111 ? 4.816 -4.963 -7.657 1.00 95.56 111 SER A O 1
ATOM 799 N N . THR A 1 112 ? 6.062 -4.792 -5.807 1.00 97.44 112 THR A N 1
ATOM 800 C CA . THR A 1 112 ? 7.294 -5.293 -6.436 1.00 97.44 112 THR A CA 1
ATOM 801 C C . THR A 1 112 ? 7.130 -6.678 -7.066 1.00 97.44 112 THR A C 1
ATOM 803 O O . THR A 1 112 ? 7.619 -6.886 -8.172 1.00 97.44 112 THR A O 1
ATOM 806 N N . ALA A 1 113 ? 6.444 -7.621 -6.411 1.00 97.50 113 ALA A N 1
ATOM 807 C CA . ALA A 1 113 ? 6.247 -8.965 -6.962 1.00 97.50 113 ALA A CA 1
ATOM 808 C C . ALA A 1 113 ? 5.369 -8.969 -8.235 1.00 97.50 113 ALA A C 1
ATOM 810 O O . ALA A 1 113 ? 5.845 -9.472 -9.254 1.00 97.50 113 ALA A O 1
ATOM 811 N N . PRO A 1 114 ? 4.192 -8.308 -8.269 1.00 97.44 114 PRO A N 1
ATOM 812 C CA . PRO A 1 114 ? 3.451 -8.088 -9.513 1.00 97.44 114 PRO A CA 1
ATOM 813 C C . PRO A 1 114 ? 4.250 -7.357 -10.600 1.00 97.44 114 PRO A C 1
ATOM 815 O O . PRO A 1 114 ? 4.141 -7.696 -11.776 1.00 97.44 114 PRO A O 1
ATOM 818 N N . LEU A 1 115 ? 5.099 -6.384 -10.239 1.00 97.81 115 LEU A N 1
ATOM 819 C CA . LEU A 1 115 ? 5.987 -5.722 -11.205 1.00 97.81 115 LEU A CA 1
ATOM 820 C C . LEU A 1 115 ? 7.010 -6.691 -11.809 1.00 97.81 115 LEU A C 1
ATOM 822 O O . LEU A 1 115 ? 7.325 -6.583 -12.994 1.00 97.81 115 LEU A O 1
ATOM 826 N N . ILE A 1 116 ? 7.542 -7.623 -11.014 1.00 98.12 116 ILE A N 1
ATOM 827 C CA . ILE A 1 116 ? 8.429 -8.693 -11.493 1.00 98.12 116 ILE A CA 1
ATOM 828 C C . ILE A 1 116 ? 7.659 -9.643 -12.410 1.00 98.12 116 ILE A C 1
ATOM 830 O O . ILE A 1 116 ? 8.141 -9.919 -13.505 1.00 98.12 116 ILE A O 1
ATOM 834 N N . ALA A 1 117 ? 6.447 -10.057 -12.031 1.00 98.06 117 ALA A N 1
ATOM 835 C CA . ALA A 1 117 ? 5.576 -10.862 -12.891 1.00 98.06 117 ALA A CA 1
ATOM 836 C C . ALA A 1 117 ? 5.296 -10.161 -14.236 1.00 98.06 117 ALA A C 1
ATOM 838 O O . ALA A 1 117 ? 5.320 -10.787 -15.293 1.00 98.06 117 ALA A O 1
ATOM 839 N N . ALA A 1 118 ? 5.137 -8.835 -14.226 1.00 97.75 118 ALA A N 1
ATOM 840 C CA . ALA A 1 118 ? 4.979 -8.021 -15.430 1.00 97.75 118 ALA A CA 1
ATOM 841 C C . ALA A 1 118 ? 6.284 -7.798 -16.232 1.00 97.75 118 ALA A C 1
ATOM 843 O O . ALA A 1 118 ? 6.239 -7.204 -17.310 1.00 97.75 118 ALA A O 1
ATOM 844 N N . GLY A 1 119 ? 7.443 -8.265 -15.751 1.00 97.69 119 GLY A N 1
ATOM 845 C CA . GLY A 1 119 ? 8.713 -8.246 -16.486 1.00 97.69 119 GLY A CA 1
ATOM 846 C C . GLY A 1 119 ? 9.833 -7.405 -15.867 1.00 97.69 119 GLY A C 1
ATOM 847 O O . GLY A 1 119 ? 10.877 -7.233 -16.498 1.00 97.69 119 GLY A O 1
ATOM 848 N N . CYS A 1 120 ? 9.672 -6.864 -14.655 1.00 98.31 120 CYS A N 1
ATOM 849 C CA . CYS A 1 120 ? 10.777 -6.217 -13.947 1.00 98.31 120 CYS A CA 1
ATOM 850 C C . CYS A 1 120 ? 11.887 -7.229 -13.621 1.00 98.31 120 CYS A C 1
ATOM 852 O O . CYS A 1 120 ? 11.662 -8.226 -12.946 1.00 98.31 120 CYS A O 1
ATOM 854 N N . ILE A 1 121 ? 13.119 -6.914 -14.024 1.00 97.88 121 ILE A N 1
ATOM 855 C CA . ILE A 1 121 ? 14.313 -7.745 -13.784 1.00 97.88 121 ILE A CA 1
ATOM 856 C C . ILE A 1 121 ? 15.183 -7.235 -12.623 1.00 97.88 121 ILE A C 1
ATOM 858 O O . ILE A 1 121 ? 16.370 -7.532 -12.549 1.00 97.88 121 ILE A O 1
ATOM 862 N N . MET A 1 122 ? 14.627 -6.393 -11.745 1.00 97.31 122 MET A N 1
ATOM 863 C CA . MET A 1 122 ? 15.310 -5.861 -10.554 1.00 97.31 122 MET A CA 1
ATOM 864 C C . MET A 1 122 ? 16.638 -5.122 -10.826 1.00 97.31 122 MET A C 1
ATOM 866 O O . MET A 1 122 ? 17.547 -5.128 -10.000 1.00 97.31 122 MET A O 1
ATOM 870 N N . MET A 1 123 ? 16.732 -4.393 -11.945 1.00 96.25 123 MET A N 1
ATOM 871 C CA . MET A 1 123 ? 17.936 -3.626 -12.322 1.00 96.25 123 MET A CA 1
ATOM 872 C C . MET A 1 123 ? 18.252 -2.445 -11.379 1.00 96.25 123 MET A C 1
ATOM 874 O O . MET A 1 123 ? 19.384 -1.970 -11.340 1.00 96.25 123 MET A O 1
ATOM 878 N N . ARG A 1 124 ? 17.251 -1.932 -10.645 1.00 96.69 124 ARG A N 1
ATOM 879 C CA . ARG A 1 124 ? 17.375 -0.803 -9.693 1.00 96.69 124 ARG A CA 1
ATOM 880 C C . ARG A 1 124 ? 17.883 0.519 -10.300 1.00 96.69 124 ARG A C 1
ATOM 882 O O . ARG A 1 124 ? 18.450 1.353 -9.604 1.00 96.69 124 ARG A O 1
ATOM 889 N N . LYS A 1 125 ? 17.601 0.754 -11.586 1.00 96.75 125 LYS A N 1
ATOM 890 C CA . LYS A 1 125 ? 17.847 2.030 -12.294 1.00 96.75 125 LYS A CA 1
ATOM 891 C C . LYS A 1 125 ? 16.561 2.791 -12.638 1.00 96.75 125 LYS A C 1
ATOM 893 O O . LYS A 1 125 ? 16.525 3.558 -13.594 1.00 96.75 125 LYS A O 1
ATOM 898 N N . CYS A 1 126 ? 15.495 2.566 -11.871 1.00 98.25 126 CYS A N 1
ATOM 899 C CA . CYS A 1 126 ? 14.168 3.131 -12.133 1.00 98.25 126 CYS A CA 1
ATOM 900 C C . CYS A 1 126 ? 14.199 4.671 -12.228 1.00 98.25 126 CYS A C 1
ATOM 902 O O . CYS A 1 126 ? 13.619 5.245 -13.142 1.00 98.25 126 CYS A O 1
ATOM 904 N N . HIS A 1 127 ? 14.964 5.326 -11.352 1.00 98.19 127 HIS A N 1
ATOM 905 C CA . HIS A 1 127 ? 15.151 6.782 -11.303 1.00 98.19 127 HIS A CA 1
ATOM 906 C C . HIS A 1 127 ? 15.936 7.368 -12.488 1.00 98.19 127 HIS A C 1
ATOM 908 O O . HIS A 1 127 ? 15.954 8.581 -12.659 1.00 98.19 127 HIS A O 1
ATOM 914 N N . LEU A 1 128 ? 16.597 6.538 -13.301 1.00 98.12 128 LEU A N 1
ATOM 915 C CA . LEU A 1 128 ? 17.442 6.993 -14.410 1.00 98.12 128 LEU A CA 1
ATOM 916 C C . LEU A 1 128 ? 16.719 6.992 -15.756 1.00 98.12 128 LEU A C 1
ATOM 918 O O . LEU A 1 128 ? 17.357 7.230 -16.774 1.00 98.12 128 LEU A O 1
ATOM 922 N N . ASN A 1 129 ? 15.423 6.666 -15.789 1.00 98.12 129 ASN A N 1
ATOM 923 C CA . ASN A 1 129 ? 14.640 6.573 -17.023 1.00 98.12 129 ASN A CA 1
ATOM 924 C C . ASN A 1 129 ? 15.185 5.546 -18.049 1.00 98.12 129 ASN A C 1
ATOM 926 O O . ASN A 1 129 ? 14.806 5.568 -19.216 1.00 98.12 129 ASN A O 1
ATOM 930 N N . THR A 1 130 ? 16.051 4.616 -17.629 1.00 98.25 130 THR A N 1
ATOM 931 C CA . THR A 1 130 ? 16.794 3.681 -18.504 1.00 98.25 130 THR A CA 1
ATOM 932 C C . THR A 1 130 ? 16.373 2.221 -18.321 1.00 98.25 130 THR A C 1
ATOM 934 O O . THR A 1 130 ? 17.160 1.301 -18.539 1.00 98.25 130 THR A O 1
ATOM 937 N N . CYS A 1 131 ? 15.127 1.976 -17.901 1.00 98.31 131 CYS A N 1
ATOM 938 C CA . CYS A 1 131 ? 14.623 0.620 -17.692 1.00 98.31 131 CYS A CA 1
ATOM 939 C C . CYS A 1 131 ? 14.694 -0.206 -18.998 1.00 98.31 131 CYS A C 1
ATOM 941 O O . CYS A 1 131 ? 13.999 0.115 -19.963 1.00 98.31 131 CYS A O 1
ATOM 943 N N . PRO A 1 132 ? 15.479 -1.298 -19.049 1.00 97.62 132 PRO A N 1
ATOM 944 C CA . PRO A 1 132 ? 15.752 -2.022 -20.291 1.00 97.62 132 PRO A CA 1
ATOM 945 C C . PRO A 1 132 ? 14.561 -2.855 -20.773 1.00 97.62 132 PRO A C 1
ATOM 947 O O . PRO A 1 132 ? 14.545 -3.270 -21.928 1.00 97.62 132 PRO A O 1
ATOM 950 N N . VAL A 1 133 ? 13.582 -3.075 -19.895 1.00 98.19 133 VAL A N 1
ATOM 951 C CA . VAL A 1 133 ? 12.379 -3.895 -20.104 1.00 98.19 133 VAL A CA 1
ATOM 952 C C . VAL A 1 133 ? 11.102 -3.052 -20.184 1.00 98.19 133 VAL A C 1
ATOM 954 O O . VAL A 1 133 ? 10.005 -3.590 -20.146 1.00 98.19 133 VAL A O 1
ATOM 957 N N . GLY A 1 134 ? 11.222 -1.723 -20.266 1.00 97.81 134 GLY A N 1
ATOM 958 C CA . GLY A 1 134 ? 10.074 -0.841 -20.496 1.00 97.81 134 GLY A CA 1
ATOM 959 C C . GLY A 1 134 ? 9.112 -0.663 -19.314 1.00 97.81 134 GLY A C 1
ATOM 960 O O . GLY A 1 134 ? 8.037 -0.116 -19.518 1.00 97.81 134 GLY A O 1
ATOM 961 N N . VAL A 1 135 ? 9.480 -1.091 -18.097 1.00 98.06 135 VAL A N 1
ATOM 962 C CA . VAL A 1 135 ? 8.634 -0.967 -16.890 1.00 98.06 135 VAL A CA 1
ATOM 963 C C . VAL A 1 135 ? 8.695 0.448 -16.297 1.00 98.06 135 VAL A C 1
ATOM 965 O O . VAL A 1 135 ? 7.689 1.142 -16.233 1.00 98.06 135 VAL A O 1
ATOM 968 N N . ALA A 1 136 ? 9.879 0.901 -15.872 1.00 98.00 136 ALA A N 1
ATOM 969 C CA . ALA A 1 136 ? 10.073 2.194 -15.204 1.00 98.00 136 ALA A CA 1
ATOM 970 C C . ALA A 1 136 ? 10.846 3.173 -16.103 1.00 98.00 136 ALA A C 1
ATOM 972 O O . ALA A 1 136 ? 12.008 3.497 -15.851 1.00 98.00 136 ALA A O 1
ATOM 973 N N . THR A 1 137 ? 10.232 3.572 -17.217 1.00 98.38 137 THR A N 1
ATOM 974 C CA . THR A 1 137 ? 10.802 4.527 -18.178 1.00 98.38 137 THR A CA 1
ATOM 975 C C . THR A 1 137 ? 9.698 5.216 -18.979 1.00 98.38 137 THR A C 1
ATOM 977 O O . THR A 1 137 ? 8.682 4.610 -19.309 1.00 98.38 137 THR A O 1
ATOM 980 N N . GLN A 1 138 ? 9.911 6.488 -19.297 1.00 98.44 138 GLN A N 1
ATOM 981 C CA . GLN A 1 138 ? 9.101 7.291 -20.207 1.00 98.44 138 GLN A CA 1
ATOM 982 C C . GLN A 1 138 ? 9.704 7.362 -21.619 1.00 98.44 138 GLN A C 1
ATOM 984 O O . GLN A 1 138 ? 9.050 7.867 -22.529 1.00 98.44 138 GLN A O 1
ATOM 989 N N . ASP A 1 139 ? 10.917 6.834 -21.828 1.00 98.44 139 ASP A N 1
ATOM 990 C CA . ASP A 1 139 ? 11.558 6.790 -23.144 1.00 98.44 139 ASP A CA 1
ATOM 991 C C . ASP A 1 139 ? 10.723 5.926 -24.119 1.00 98.44 139 ASP A C 1
ATOM 993 O O . ASP A 1 139 ? 10.458 4.751 -23.838 1.00 98.44 139 ASP A O 1
ATOM 997 N N . PRO A 1 140 ? 10.293 6.467 -25.275 1.00 98.38 140 PRO A N 1
ATOM 998 C CA . PRO A 1 140 ? 9.403 5.762 -26.195 1.00 98.38 140 PRO A CA 1
ATOM 999 C C . PRO A 1 140 ? 10.049 4.541 -26.866 1.00 98.38 140 PRO A C 1
ATOM 1001 O O . PRO A 1 140 ? 9.335 3.616 -27.253 1.00 98.38 140 PRO A O 1
ATOM 1004 N N . VAL A 1 141 ? 11.376 4.504 -27.015 1.00 98.50 141 VAL A N 1
ATOM 1005 C CA . VAL A 1 141 ? 12.112 3.347 -27.549 1.00 98.50 141 VAL A CA 1
ATOM 1006 C C . VAL A 1 141 ? 12.184 2.246 -26.497 1.00 98.50 141 VAL A C 1
ATOM 1008 O O . VAL A 1 141 ? 11.946 1.079 -26.814 1.00 98.50 141 VAL A O 1
ATOM 1011 N N . LEU A 1 142 ? 12.465 2.598 -25.240 1.00 98.50 142 LEU A N 1
ATOM 1012 C CA . LEU A 1 142 ? 12.534 1.623 -24.149 1.00 98.50 142 LEU A CA 1
ATOM 1013 C C . LEU A 1 142 ? 11.151 1.087 -23.759 1.00 98.50 142 LEU A C 1
ATOM 1015 O O . LEU A 1 142 ? 11.020 -0.110 -23.517 1.00 98.50 142 LEU A O 1
ATOM 1019 N N . ARG A 1 143 ? 10.100 1.916 -23.780 1.00 98.50 143 ARG A N 1
ATOM 1020 C CA . ARG A 1 143 ? 8.710 1.487 -23.521 1.00 98.50 143 ARG A CA 1
ATOM 1021 C C . ARG A 1 143 ? 8.233 0.398 -24.482 1.00 98.50 143 ARG A C 1
ATOM 1023 O O . ARG A 1 143 ? 7.540 -0.519 -24.057 1.00 98.50 143 ARG A O 1
ATOM 1030 N N . LYS A 1 144 ? 8.663 0.425 -25.752 1.00 98.50 144 LYS A N 1
ATOM 1031 C CA . LYS A 1 144 ? 8.362 -0.635 -26.741 1.00 98.50 144 LYS A CA 1
ATOM 1032 C C . LYS A 1 144 ? 8.928 -2.011 -26.358 1.00 98.50 144 LYS A C 1
ATOM 1034 O O . LYS A 1 144 ? 8.544 -3.018 -26.954 1.00 98.50 144 LYS A O 1
ATOM 1039 N N . ARG A 1 145 ? 9.849 -2.068 -25.388 1.00 98.38 145 ARG A N 1
ATOM 1040 C CA . ARG A 1 145 ? 10.425 -3.316 -24.868 1.00 98.38 145 ARG A CA 1
ATOM 1041 C C . ARG A 1 145 ? 9.564 -3.970 -23.791 1.00 98.38 145 ARG A C 1
ATOM 1043 O O . ARG A 1 145 ? 9.861 -5.104 -23.438 1.00 98.38 145 ARG A O 1
ATOM 1050 N N . PHE A 1 146 ? 8.520 -3.304 -23.294 1.00 98.56 146 PHE A N 1
ATOM 1051 C CA . PHE A 1 146 ? 7.595 -3.907 -22.341 1.00 98.56 146 PHE A CA 1
ATOM 1052 C C . PHE A 1 146 ? 6.857 -5.088 -22.982 1.00 98.56 146 PHE A C 1
ATOM 1054 O O . PHE A 1 146 ? 6.276 -4.957 -24.060 1.00 98.56 146 PHE A O 1
ATOM 1061 N N . LYS A 1 147 ? 6.925 -6.250 -22.327 1.00 98.12 147 LYS A N 1
ATOM 1062 C CA . LYS A 1 147 ? 6.286 -7.507 -22.757 1.00 98.12 147 LYS A CA 1
ATOM 1063 C C . LYS A 1 147 ? 5.310 -8.068 -21.720 1.00 98.12 147 LYS A C 1
ATOM 1065 O O . LYS A 1 147 ? 4.799 -9.162 -21.920 1.00 98.12 147 LYS A O 1
ATOM 1070 N N . GLY A 1 148 ? 5.083 -7.358 -20.614 1.00 97.94 148 GLY A N 1
ATOM 1071 C CA . GLY A 1 148 ? 4.127 -7.786 -19.601 1.00 97.94 148 GLY A CA 1
ATOM 1072 C C . GLY A 1 148 ? 2.706 -7.777 -20.149 1.00 97.94 148 GLY A C 1
ATOM 1073 O O . GLY A 1 148 ? 2.332 -6.872 -20.897 1.00 97.94 148 GLY A O 1
ATOM 1074 N N . THR A 1 149 ? 1.918 -8.773 -19.763 1.00 98.31 149 THR A N 1
ATOM 1075 C CA . THR A 1 149 ? 0.493 -8.845 -20.083 1.00 98.31 149 THR A CA 1
ATOM 1076 C C . THR A 1 149 ? -0.325 -8.909 -18.790 1.00 98.31 149 THR A C 1
ATOM 1078 O O . THR A 1 149 ? 0.225 -9.279 -17.744 1.00 98.31 149 THR A O 1
ATOM 1081 N N . PRO A 1 150 ? -1.619 -8.539 -18.815 1.00 98.44 150 PRO A N 1
ATOM 1082 C CA . PRO A 1 150 ? -2.491 -8.674 -17.648 1.00 98.44 150 PRO A CA 1
ATOM 1083 C C . PRO A 1 150 ? -2.486 -10.094 -17.067 1.00 98.44 150 PRO A C 1
ATOM 1085 O O . PRO A 1 150 ? -2.459 -10.258 -15.848 1.00 98.44 150 PRO A O 1
ATOM 1088 N N . GLU A 1 151 ? -2.417 -11.115 -17.926 1.00 98.62 151 GLU A N 1
ATOM 1089 C CA . GLU A 1 151 ? -2.419 -12.530 -17.542 1.00 98.62 151 GLU A CA 1
ATOM 1090 C C . GLU A 1 151 ? -1.241 -12.884 -16.631 1.00 98.62 151 GLU A C 1
ATOM 1092 O O . GLU A 1 151 ? -1.401 -13.694 -15.724 1.00 98.62 151 GLU A O 1
ATOM 1097 N N . HIS A 1 152 ? -0.070 -12.259 -16.800 1.00 98.44 152 HIS A N 1
ATOM 1098 C CA . HIS A 1 152 ? 1.064 -12.504 -15.905 1.00 98.44 152 HIS A CA 1
ATOM 1099 C C . HIS A 1 152 ? 0.761 -12.092 -14.459 1.00 98.44 152 HIS A C 1
ATOM 1101 O O . HIS A 1 152 ? 1.134 -12.795 -13.521 1.00 98.44 152 HIS A O 1
ATOM 1107 N N . VAL A 1 153 ? 0.077 -10.959 -14.274 1.00 98.38 153 VAL A N 1
ATOM 1108 C CA . VAL A 1 153 ? -0.289 -10.448 -12.945 1.00 98.38 153 VAL A CA 1
ATOM 1109 C C . VAL A 1 153 ? -1.463 -11.237 -12.371 1.00 98.38 153 VAL A C 1
ATOM 1111 O O . VAL A 1 153 ? -1.438 -11.591 -11.196 1.00 98.38 153 VAL A O 1
ATOM 1114 N N . ILE A 1 154 ? -2.455 -11.564 -13.204 1.00 98.56 154 ILE A N 1
ATOM 1115 C CA . ILE A 1 154 ? -3.590 -12.415 -12.824 1.00 98.56 154 ILE A CA 1
ATOM 1116 C C . ILE A 1 154 ? -3.089 -13.777 -12.327 1.00 98.56 154 ILE A C 1
ATOM 1118 O O . ILE A 1 154 ? -3.441 -14.193 -11.228 1.00 98.56 154 IL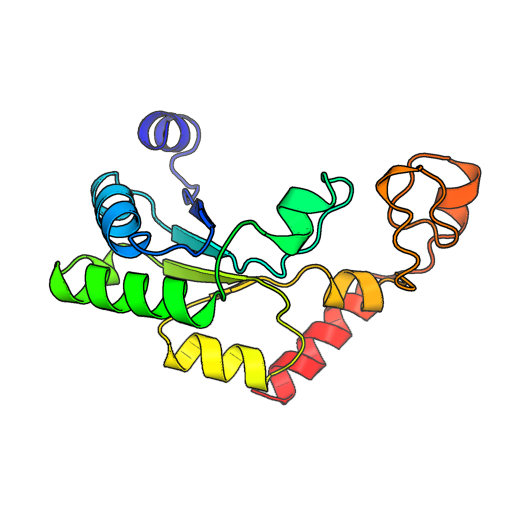E A O 1
ATOM 1122 N N . ASN A 1 155 ? -2.209 -14.435 -13.086 1.00 98.50 155 ASN A N 1
ATOM 1123 C CA . ASN A 1 155 ? -1.648 -15.732 -12.710 1.00 98.50 155 ASN A CA 1
ATOM 1124 C C . ASN A 1 155 ? -0.806 -15.649 -11.432 1.00 98.50 155 ASN A C 1
ATOM 1126 O O . ASN A 1 155 ? -0.884 -16.547 -10.601 1.00 98.50 155 ASN A O 1
ATOM 1130 N N . PHE A 1 156 ? -0.037 -14.568 -11.243 1.00 98.44 156 PHE A N 1
ATOM 1131 C CA . PHE A 1 156 ? 0.680 -14.336 -9.987 1.00 98.44 156 PHE A CA 1
ATOM 1132 C C . PHE A 1 156 ? -0.279 -14.340 -8.789 1.00 98.44 156 PHE A C 1
ATOM 1134 O O . PHE A 1 156 ? -0.034 -15.054 -7.821 1.00 98.44 156 PHE A O 1
ATOM 1141 N N . PHE A 1 157 ? -1.386 -13.596 -8.866 1.00 98.56 157 PHE A N 1
ATOM 1142 C CA . PHE A 1 157 ? -2.358 -13.559 -7.774 1.00 98.56 157 PHE A CA 1
ATOM 1143 C C . PHE A 1 157 ? -3.127 -14.871 -7.606 1.00 98.56 157 PHE A C 1
ATOM 1145 O O . PHE A 1 157 ? -3.403 -15.232 -6.468 1.00 98.56 157 PHE A O 1
ATOM 1152 N N . PHE A 1 158 ? -3.410 -15.616 -8.682 1.00 98.44 158 PHE A N 1
ATOM 1153 C CA . PHE A 1 158 ? -3.969 -16.967 -8.556 1.00 98.44 158 PHE A CA 1
ATOM 1154 C C . PHE A 1 158 ? -3.032 -17.904 -7.790 1.00 98.44 158 PHE A C 1
ATOM 1156 O O . PHE A 1 158 ? -3.493 -18.620 -6.912 1.00 98.44 158 PHE A O 1
ATOM 1163 N N . TYR A 1 159 ? -1.724 -17.869 -8.060 1.00 98.38 159 TYR A N 1
ATOM 1164 C CA . TYR A 1 159 ? -0.768 -18.701 -7.323 1.00 98.38 159 TYR A CA 1
ATOM 1165 C C . TYR A 1 159 ? -0.605 -18.279 -5.864 1.00 98.38 159 TYR A C 1
ATOM 1167 O O . TYR A 1 159 ? -0.521 -19.143 -5.000 1.00 98.38 159 TYR A O 1
ATOM 1175 N N . VAL A 1 160 ? -0.590 -16.972 -5.578 1.00 98.38 160 VAL A N 1
ATOM 1176 C CA . VAL A 1 160 ? -0.581 -16.488 -4.188 1.00 98.38 160 VAL A CA 1
ATOM 1177 C C . VAL A 1 160 ? -1.846 -16.936 -3.460 1.00 98.38 160 VAL A C 1
ATOM 1179 O O . VAL A 1 160 ? -1.749 -17.379 -2.324 1.00 98.38 160 VAL A O 1
ATOM 1182 N N . ALA A 1 161 ? -3.013 -16.843 -4.104 1.00 98.25 161 ALA A N 1
ATOM 1183 C CA . ALA A 1 161 ? -4.286 -17.236 -3.508 1.00 98.25 161 ALA A CA 1
ATOM 1184 C C . ALA A 1 161 ? -4.407 -18.752 -3.284 1.00 98.25 161 ALA A C 1
ATOM 1186 O O . ALA A 1 161 ? -4.982 -19.150 -2.284 1.00 98.25 161 ALA A O 1
ATOM 1187 N N . GLU A 1 162 ? -3.859 -19.586 -4.170 1.00 98.25 162 GLU A N 1
ATOM 1188 C CA . GLU A 1 162 ? -3.835 -21.050 -4.000 1.00 98.25 162 GLU A CA 1
ATOM 1189 C C . GLU A 1 162 ? -2.923 -21.495 -2.836 1.00 98.25 162 GLU A C 1
ATOM 1191 O O . GLU A 1 162 ? -3.105 -22.573 -2.279 1.00 98.25 162 GLU A O 1
ATOM 1196 N N . GLU A 1 163 ? -1.924 -20.684 -2.465 1.00 97.44 163 GLU A N 1
ATOM 1197 C CA . GLU A 1 163 ? -1.022 -20.957 -1.332 1.00 97.44 163 GLU A CA 1
ATOM 1198 C C . GLU A 1 163 ? -1.632 -20.576 0.038 1.00 97.44 163 GLU A C 1
ATOM 1200 O O . GLU A 1 163 ? -1.122 -21.018 1.070 1.00 97.44 163 GLU A O 1
ATOM 1205 N N . VAL A 1 164 ? -2.685 -19.746 0.060 1.00 93.88 164 VAL A N 1
ATOM 1206 C CA . VAL A 1 164 ? -3.392 -19.261 1.269 1.00 93.88 164 VAL A CA 1
ATOM 1207 C C . VAL A 1 164 ? -4.383 -20.306 1.773 1.00 93.88 164 VAL A C 1
ATOM 1209 O O . VAL A 1 164 ? -4.329 -20.602 2.989 1.00 93.88 164 VAL A O 1
#

Foldseek 3Di:
DLVVVCVVPVPDAAEDEDEADPCLLVVLLVVLVVQHAEYEYEALQDDDLDDPPCSNVPPGHGSLRRLLSNCVSCVVVVRLVRYAYEYEHPDQALVSVVSSVVSPHPYYDDDVNLLVLQPQPPPSNLNVLPRQQLRRHPPPVSVVNRDGDPVSSVVSVVRRVVRD

pLDDT: mean 97.93, std 1.15, range [92.56, 98.81]

Sequence (164 aa):
LIYDLKNVNPAADVSVKLVSEVGVGTVAAGVAKARADHITISGYDGGTGASPLTSLKHAGSPWEMGLAETHQTLVLNGLRSRVALQVDGGLRTGRDVIIGALLGADEFGFSTAPLIAAGCIMMRKCHLNTCPVGVATQDPVLRKRFKGTPEHVINFFFYVAEEV

Radius of gyration: 17.78 Å; chains: 1; bounding box: 39×38×50 Å